Protein AF-A0A8S0VM59-F1 (afdb_monomer_lite)

pLDDT: mean 71.23, std 21.88, range [33.94, 97.56]

Foldseek 3Di:
DAEAEDEPQQDQADPPDDCCVVRVLVDDDPDYHYHYHCLHHPDPCCVPHDHPCVSVVSVVVVVVVNNVVNDDPDDDDDDPDDDDPPPPPPPPDDDDDDDDDDDDDDDDPPDDDPDDDDDDDDDDDDDDDDD

Structure (mmCIF, N/CA/C/O backbone):
data_AF-A0A8S0VM59-F1
#
_entry.id   AF-A0A8S0VM59-F1
#
loop_
_atom_site.group_PDB
_atom_site.id
_atom_site.type_symbol
_atom_site.label_atom_id
_atom_site.label_alt_id
_atom_site.label_comp_id
_atom_site.label_asym_id
_atom_site.label_entity_id
_atom_site.label_seq_id
_atom_site.pdbx_PDB_ins_code
_atom_site.Cartn_x
_atom_site.Cartn_y
_atom_site.Cartn_z
_atom_site.occupancy
_atom_site.B_iso_or_equiv
_atom_site.auth_seq_id
_atom_site.auth_comp_id
_atom_site.auth_asym_id
_atom_site.auth_atom_id
_atom_site.pdbx_PDB_model_num
ATOM 1 N N . ILE A 1 1 ? -4.347 -6.118 15.338 1.00 91.75 1 ILE A N 1
ATOM 2 C CA . ILE A 1 1 ? -3.220 -5.868 14.403 1.00 91.75 1 ILE A CA 1
ATOM 3 C C . ILE A 1 1 ? -3.733 -6.265 13.032 1.00 91.75 1 ILE A C 1
ATOM 5 O O . ILE A 1 1 ? -4.319 -7.334 12.951 1.00 91.75 1 ILE A O 1
ATOM 9 N N . CYS A 1 2 ? -3.549 -5.426 12.017 1.00 94.69 2 CYS A N 1
ATOM 10 C CA . CYS A 1 2 ? -3.899 -5.720 10.628 1.00 94.69 2 CYS A CA 1
ATOM 11 C C . CYS A 1 2 ? -2.602 -5.905 9.831 1.00 94.69 2 CYS A C 1
ATOM 13 O O . CYS A 1 2 ? -1.664 -5.116 9.982 1.00 94.69 2 CYS A O 1
ATOM 15 N N . ALA A 1 3 ? -2.517 -6.977 9.046 1.00 97.00 3 ALA A N 1
ATOM 16 C CA . ALA A 1 3 ? -1.354 -7.286 8.227 1.00 97.00 3 ALA A CA 1
ATOM 17 C C . ALA A 1 3 ? -1.802 -7.667 6.817 1.00 97.00 3 ALA A C 1
ATOM 19 O O . ALA A 1 3 ? -2.545 -8.633 6.646 1.00 97.00 3 ALA A O 1
ATOM 20 N N . SER A 1 4 ? -1.315 -6.930 5.822 1.00 96.06 4 SER A N 1
ATOM 21 C CA . SER A 1 4 ? -1.740 -7.073 4.430 1.00 96.06 4 SER A CA 1
ATOM 22 C C . SER A 1 4 ? -0.534 -7.070 3.498 1.00 96.06 4 SER A C 1
ATOM 24 O O . SER A 1 4 ? 0.477 -6.416 3.758 1.00 96.06 4 SER A O 1
ATOM 26 N N . THR A 1 5 ? -0.635 -7.800 2.390 1.00 97.56 5 THR A N 1
ATOM 27 C CA . THR A 1 5 ? 0.373 -7.796 1.325 1.00 97.56 5 THR A CA 1
ATOM 28 C C . THR A 1 5 ? -0.289 -7.613 -0.034 1.00 97.56 5 THR A C 1
ATOM 30 O O . THR A 1 5 ? -1.398 -8.108 -0.242 1.00 97.56 5 THR A O 1
ATOM 33 N N . TRP A 1 6 ? 0.366 -6.901 -0.953 1.00 97.12 6 TRP A N 1
ATOM 34 C CA . TRP A 1 6 ? -0.121 -6.725 -2.320 1.00 97.12 6 TRP A CA 1
ATOM 35 C C . TRP A 1 6 ? 1.028 -6.611 -3.329 1.00 97.12 6 TRP A C 1
ATOM 37 O O . TRP A 1 6 ? 1.883 -5.734 -3.231 1.00 97.12 6 TRP A O 1
ATOM 47 N N . ASN A 1 7 ? 1.029 -7.478 -4.343 1.00 96.06 7 ASN A N 1
ATOM 48 C CA . ASN A 1 7 ? 1.786 -7.249 -5.570 1.00 96.06 7 ASN A CA 1
ATOM 49 C C . ASN A 1 7 ? 1.064 -6.224 -6.460 1.00 96.06 7 ASN A C 1
ATOM 51 O O . ASN A 1 7 ? -0.001 -6.508 -7.011 1.00 96.06 7 ASN A O 1
ATOM 55 N N . VAL A 1 8 ? 1.656 -5.038 -6.603 1.00 95.06 8 VAL A N 1
ATOM 56 C CA . VAL A 1 8 ? 1.062 -3.917 -7.345 1.00 95.06 8 VAL A CA 1
ATOM 57 C C . VAL A 1 8 ? 1.476 -3.883 -8.821 1.00 95.06 8 VAL A C 1
ATOM 59 O O . VAL A 1 8 ? 1.018 -3.021 -9.572 1.00 95.06 8 VAL A O 1
ATOM 62 N N . GLY A 1 9 ? 2.323 -4.817 -9.264 1.00 92.88 9 GLY A N 1
ATOM 63 C CA . GLY A 1 9 ? 2.650 -5.050 -10.674 1.00 92.88 9 GLY A CA 1
ATOM 64 C C . GLY A 1 9 ? 3.246 -3.845 -11.405 1.00 92.88 9 GLY A C 1
ATOM 65 O O . GLY A 1 9 ? 2.915 -3.593 -12.563 1.00 92.88 9 GLY A O 1
ATOM 66 N N . GLY A 1 10 ? 4.060 -3.046 -10.723 1.00 90.62 10 GLY A N 1
ATOM 67 C CA . GLY A 1 10 ? 4.704 -1.835 -11.236 1.00 90.62 10 GLY A CA 1
ATOM 68 C C . GLY A 1 10 ? 3.767 -0.640 -11.382 1.00 90.62 10 GLY A C 1
ATOM 69 O O . GLY A 1 10 ? 4.164 0.391 -11.933 1.00 90.62 10 GLY A O 1
ATOM 70 N N . ARG A 1 11 ? 2.512 -0.763 -10.940 1.00 91.00 11 ARG A N 1
ATOM 71 C CA . ARG A 1 11 ? 1.484 0.251 -11.170 1.00 91.00 11 ARG A CA 1
ATOM 72 C C . ARG A 1 11 ? 1.555 1.342 -10.111 1.00 91.00 11 ARG A C 1
ATOM 74 O O . ARG A 1 11 ? 1.792 1.095 -8.930 1.00 91.00 11 ARG A O 1
ATOM 81 N N . VAL A 1 12 ? 1.317 2.570 -10.554 1.00 91.88 12 VAL A N 1
ATOM 82 C CA . VAL A 1 12 ? 1.016 3.700 -9.668 1.00 91.88 12 VAL A CA 1
ATOM 83 C C . VAL A 1 12 ? -0.442 3.540 -9.224 1.00 91.88 12 VAL A C 1
ATOM 85 O O . VAL A 1 12 ? -1.266 3.157 -10.060 1.00 91.88 12 VAL A O 1
ATOM 88 N N . PRO A 1 13 ? -0.786 3.780 -7.946 1.00 95.69 13 PRO A N 1
ATOM 89 C CA . PRO A 1 13 ? -2.166 3.638 -7.514 1.00 95.69 13 PRO A CA 1
ATOM 90 C C . PRO A 1 13 ? -3.023 4.700 -8.221 1.00 95.69 13 PRO A C 1
ATOM 92 O O . PRO A 1 13 ? -2.635 5.873 -8.216 1.00 95.69 13 PRO A O 1
ATOM 95 N N . PRO A 1 14 ? -4.172 4.323 -8.808 1.00 95.38 14 PRO A N 1
ATOM 96 C CA . PRO A 1 14 ? -5.134 5.276 -9.351 1.00 95.38 14 PRO A CA 1
ATOM 97 C C . PRO A 1 14 ? -5.588 6.318 -8.324 1.00 95.38 14 PRO A C 1
ATOM 99 O O . PRO A 1 14 ? -5.541 6.089 -7.107 1.00 95.38 14 PRO A O 1
ATOM 102 N N . ASP A 1 15 ? -6.062 7.466 -8.810 1.00 92.38 15 ASP A N 1
ATOM 103 C CA . ASP A 1 15 ? -6.511 8.550 -7.936 1.00 92.38 15 ASP A CA 1
ATOM 104 C C . ASP A 1 15 ? -7.762 8.195 -7.117 1.00 92.38 15 ASP A C 1
ATOM 106 O O . ASP A 1 15 ? -7.944 8.696 -6.003 1.00 92.38 15 ASP A O 1
ATOM 110 N N . ASP A 1 16 ? -8.563 7.273 -7.632 1.00 94.50 16 ASP A N 1
ATOM 111 C CA . ASP A 1 16 ? -9.800 6.738 -7.075 1.00 94.50 16 ASP A CA 1
ATOM 112 C C . ASP A 1 16 ? -9.624 5.365 -6.410 1.00 94.50 16 ASP A C 1
ATOM 114 O O . ASP A 1 16 ? -10.611 4.761 -5.999 1.00 94.50 16 ASP A O 1
ATOM 118 N N . LEU A 1 17 ? -8.384 4.875 -6.265 1.00 96.19 17 LEU A N 1
ATOM 119 C CA . LEU A 1 17 ? -8.134 3.600 -5.599 1.00 96.19 17 LEU A CA 1
ATOM 120 C C . LEU A 1 17 ? -8.659 3.638 -4.159 1.00 96.19 17 LEU A C 1
ATOM 122 O O . LEU A 1 17 ? -8.152 4.406 -3.329 1.00 96.19 17 LEU A O 1
ATOM 126 N N . ASP A 1 18 ? -9.635 2.776 -3.892 1.00 95.56 18 ASP A N 1
ATOM 127 C CA . ASP A 1 18 ? -10.197 2.539 -2.572 1.00 95.56 18 ASP A CA 1
ATOM 128 C C . ASP A 1 18 ? -9.471 1.381 -1.879 1.00 95.56 18 ASP A C 1
ATOM 130 O O . ASP A 1 18 ? -9.316 0.295 -2.440 1.00 95.56 18 ASP A O 1
ATOM 134 N N . LEU A 1 19 ? -8.994 1.640 -0.662 1.00 97.12 19 LEU A N 1
ATOM 135 C CA . LEU A 1 19 ? -8.285 0.670 0.171 1.00 97.12 19 LEU A CA 1
ATOM 136 C C . LEU A 1 19 ? -9.082 0.299 1.427 1.00 97.12 19 LEU A C 1
ATOM 138 O O . LEU A 1 19 ? -8.576 -0.481 2.230 1.00 97.12 19 LEU A O 1
ATOM 142 N N . ASP A 1 20 ? -10.293 0.834 1.605 1.00 95.44 20 ASP A N 1
ATOM 143 C CA . ASP A 1 20 ? -11.051 0.742 2.856 1.00 95.44 20 ASP A CA 1
ATOM 144 C C . ASP A 1 20 ? -11.303 -0.723 3.249 1.00 95.44 20 ASP A C 1
ATOM 146 O O . ASP A 1 20 ? -10.897 -1.156 4.328 1.00 95.44 20 ASP A O 1
ATOM 150 N N . GLY A 1 21 ? -11.846 -1.527 2.330 1.00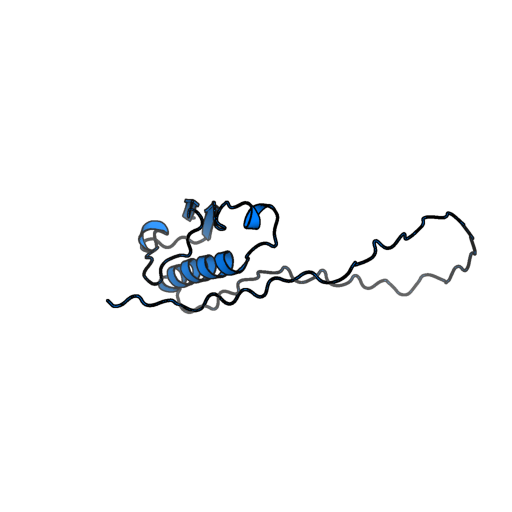 94.81 21 GLY A N 1
ATOM 151 C CA . GLY A 1 21 ? -12.086 -2.954 2.576 1.00 94.81 21 GLY A CA 1
ATOM 152 C C . GLY A 1 21 ? -10.815 -3.809 2.637 1.00 94.81 21 GLY A C 1
ATOM 153 O O . GLY A 1 21 ? -10.805 -4.852 3.281 1.00 94.81 21 GLY A O 1
ATOM 154 N N . TRP A 1 22 ? -9.723 -3.385 1.993 1.00 96.31 22 TRP A N 1
ATOM 155 C CA . TRP A 1 22 ? -8.452 -4.124 2.036 1.00 96.31 22 TRP A CA 1
ATOM 156 C C . TRP A 1 22 ? -7.676 -3.891 3.338 1.00 96.31 22 TRP A C 1
ATOM 158 O O . TRP A 1 22 ? -6.938 -4.768 3.791 1.00 96.31 22 TRP A O 1
ATOM 168 N N . LEU A 1 23 ? -7.832 -2.707 3.932 1.00 95.94 23 LEU A N 1
ATOM 169 C CA . LEU A 1 23 ? -7.228 -2.340 5.211 1.00 95.94 23 LEU A CA 1
ATOM 170 C C . LEU A 1 23 ? -8.155 -2.601 6.404 1.00 95.94 23 LEU A C 1
ATOM 172 O O . LEU A 1 23 ? -7.701 -2.427 7.529 1.00 95.94 23 LEU A O 1
ATOM 176 N N . ASP A 1 24 ? -9.392 -3.042 6.164 1.00 93.38 24 ASP A N 1
ATOM 177 C CA . ASP A 1 24 ? -10.411 -3.297 7.190 1.00 93.38 24 ASP A CA 1
ATOM 178 C C . ASP A 1 24 ? -10.645 -2.072 8.088 1.00 93.38 24 ASP A C 1
ATOM 180 O O . ASP A 1 24 ? -10.558 -2.114 9.313 1.00 93.38 24 ASP A O 1
ATOM 184 N N . VAL A 1 25 ? -10.870 -0.916 7.455 1.00 92.56 25 VAL A N 1
ATOM 185 C CA . VAL A 1 25 ? -11.012 0.362 8.176 1.00 92.56 25 VAL A CA 1
ATOM 186 C C . VAL A 1 25 ? -12.292 0.442 9.019 1.00 92.56 25 VAL A C 1
ATOM 188 O O . VAL A 1 25 ? -12.386 1.304 9.891 1.00 92.56 25 VAL A O 1
ATOM 191 N N . ASP A 1 26 ? -13.257 -0.448 8.784 1.00 91.81 26 ASP A N 1
ATOM 192 C CA . ASP A 1 26 ? -14.488 -0.546 9.573 1.00 91.81 26 ASP A CA 1
ATOM 193 C C . ASP A 1 26 ? -14.245 -1.163 10.967 1.00 91.81 26 ASP A C 1
ATOM 195 O O . ASP A 1 26 ? -14.980 -0.843 11.905 1.00 91.81 26 ASP A O 1
ATOM 199 N N . ASP A 1 27 ? -13.181 -1.962 11.139 1.00 92.94 27 ASP A N 1
ATOM 200 C CA . ASP A 1 27 ? -12.674 -2.443 12.436 1.00 92.94 27 ASP A CA 1
ATOM 201 C C . ASP A 1 27 ? -11.209 -1.995 12.660 1.00 92.94 27 ASP A C 1
ATOM 203 O O . ASP A 1 27 ? -10.258 -2.758 12.458 1.00 92.94 27 ASP A O 1
ATOM 207 N N . PRO A 1 28 ? -10.981 -0.727 13.070 1.00 92.94 28 PRO A N 1
ATOM 208 C CA . PRO A 1 28 ? -9.647 -0.145 13.152 1.00 92.94 28 PRO A CA 1
ATOM 209 C C . PRO A 1 28 ? -8.651 -0.940 14.010 1.00 92.94 28 PRO A C 1
ATOM 211 O O . PRO A 1 28 ? -8.763 -1.036 15.234 1.00 92.94 28 PRO A O 1
ATOM 214 N N . ALA A 1 29 ? -7.563 -1.399 13.392 1.00 91.75 29 ALA A N 1
ATOM 215 C CA . ALA A 1 29 ? -6.449 -1.996 14.115 1.00 91.75 29 ALA A CA 1
ATOM 216 C C . ALA A 1 29 ? -5.559 -0.948 14.811 1.00 91.75 29 ALA A C 1
ATOM 218 O O . ALA A 1 29 ? -5.309 0.143 14.308 1.00 91.75 29 ALA A O 1
ATOM 219 N N . HIS A 1 30 ? -4.961 -1.334 15.942 1.00 90.50 30 HIS A N 1
ATOM 220 C CA . HIS A 1 30 ? -3.944 -0.523 16.630 1.00 90.50 30 HIS A CA 1
ATOM 221 C C . HIS A 1 30 ? -2.629 -0.376 15.842 1.00 90.50 30 HIS A C 1
ATOM 223 O O . HIS A 1 30 ? -1.912 0.606 16.006 1.00 90.50 30 HIS A O 1
ATOM 229 N N . VAL A 1 31 ? -2.282 -1.380 15.031 1.00 91.81 31 VAL A N 1
ATOM 230 C CA . VAL A 1 31 ? -1.045 -1.440 14.239 1.00 91.81 31 VAL A CA 1
ATOM 231 C C . VAL A 1 31 ? -1.375 -2.057 12.888 1.00 91.81 31 VAL A C 1
ATOM 233 O O . VAL A 1 31 ? -2.027 -3.107 12.846 1.00 91.81 31 VAL A O 1
ATOM 236 N N . TYR A 1 32 ? -0.885 -1.418 11.826 1.00 94.88 32 TYR A N 1
ATOM 237 C CA . TYR A 1 32 ? -0.979 -1.869 10.441 1.00 94.88 32 TYR A CA 1
ATOM 238 C C . TYR A 1 32 ? 0.412 -2.226 9.923 1.00 94.88 32 TYR A C 1
ATOM 240 O O . TYR A 1 32 ? 1.340 -1.424 10.032 1.00 94.88 32 TYR A O 1
ATOM 248 N N . VAL A 1 33 ? 0.552 -3.418 9.351 1.00 96.19 33 VAL A N 1
ATOM 249 C CA . VAL A 1 33 ? 1.773 -3.889 8.689 1.00 96.19 33 VAL A CA 1
ATOM 250 C C . VAL A 1 33 ? 1.438 -4.147 7.227 1.00 96.19 33 VAL A C 1
ATOM 252 O O . VAL A 1 33 ? 0.596 -4.987 6.926 1.00 96.19 33 VAL A O 1
ATOM 255 N N . ILE A 1 34 ? 2.068 -3.413 6.312 1.00 97.06 34 ILE A N 1
ATOM 256 C CA . ILE A 1 34 ? 1.725 -3.460 4.887 1.00 97.06 34 ILE A CA 1
ATOM 257 C C . ILE A 1 34 ? 2.971 -3.802 4.078 1.00 97.06 34 ILE A C 1
ATOM 259 O O . ILE A 1 34 ? 3.958 -3.070 4.108 1.00 97.06 34 ILE A O 1
ATOM 263 N N . GLY A 1 35 ? 2.912 -4.911 3.346 1.00 96.88 35 GLY A N 1
ATOM 264 C CA . GLY A 1 35 ? 3.917 -5.297 2.362 1.00 96.88 35 GLY A CA 1
ATOM 265 C C . GLY A 1 35 ? 3.449 -4.980 0.944 1.00 96.88 35 GLY A C 1
ATOM 266 O O . GLY A 1 35 ? 2.338 -5.342 0.569 1.00 96.88 35 GLY A O 1
ATOM 267 N N . LEU A 1 36 ? 4.296 -4.342 0.136 1.00 95.81 36 LEU A N 1
ATOM 268 C CA . LEU A 1 36 ? 4.048 -4.151 -1.295 1.00 95.81 36 LEU A CA 1
ATOM 269 C C . LEU A 1 36 ? 5.154 -4.826 -2.112 1.00 95.81 36 LEU A C 1
ATOM 271 O O . LEU A 1 36 ? 6.331 -4.702 -1.779 1.00 95.81 36 LEU A O 1
ATOM 275 N N . GLN A 1 37 ? 4.775 -5.529 -3.180 1.00 93.75 37 GLN A N 1
ATOM 276 C CA . GLN A 1 37 ? 5.695 -6.168 -4.131 1.00 93.75 37 GLN A CA 1
ATOM 277 C C . GLN A 1 37 ? 5.566 -5.534 -5.513 1.00 93.75 37 GLN A C 1
ATOM 279 O O . GLN A 1 37 ? 4.512 -4.996 -5.852 1.00 93.75 37 GLN A O 1
ATOM 284 N N . ASP A 1 38 ? 6.638 -5.609 -6.301 1.00 91.62 38 ASP A N 1
ATOM 285 C CA . ASP A 1 38 ? 6.732 -5.025 -7.641 1.00 91.62 38 ASP A CA 1
ATOM 286 C C . ASP A 1 38 ? 6.307 -3.549 -7.669 1.00 91.62 38 ASP A C 1
ATOM 288 O O . ASP A 1 38 ? 5.644 -3.099 -8.591 1.00 91.62 38 ASP A O 1
ATOM 292 N N . ILE A 1 39 ? 6.656 -2.755 -6.652 1.00 90.44 39 ILE A N 1
ATOM 293 C CA . ILE A 1 39 ? 6.283 -1.327 -6.609 1.00 90.44 39 ILE A CA 1
ATOM 294 C C . ILE A 1 39 ? 6.932 -0.506 -7.734 1.00 90.44 39 ILE A C 1
ATOM 296 O O . ILE A 1 39 ? 6.422 0.541 -8.141 1.00 90.44 39 ILE A O 1
ATOM 300 N N . ILE A 1 40 ? 8.041 -1.013 -8.265 1.00 85.75 40 ILE A N 1
ATOM 301 C CA . ILE A 1 40 ? 8.726 -0.516 -9.450 1.00 85.75 40 ILE A CA 1
ATOM 302 C C . ILE A 1 40 ? 8.514 -1.549 -10.573 1.00 85.75 40 ILE A C 1
ATOM 304 O O . ILE A 1 40 ? 8.689 -2.742 -10.324 1.00 85.75 40 ILE A O 1
ATOM 308 N N . PRO A 1 41 ? 8.149 -1.134 -11.804 1.00 83.25 41 PRO A N 1
ATOM 309 C CA . PRO A 1 41 ? 8.018 -2.049 -12.933 1.00 83.25 41 PRO A CA 1
ATOM 310 C C . PRO A 1 41 ? 9.317 -2.811 -13.178 1.00 83.25 41 PRO A C 1
ATOM 312 O O . PRO A 1 41 ? 10.389 -2.210 -13.233 1.00 83.25 41 PRO A O 1
ATOM 315 N N . LEU A 1 42 ? 9.224 -4.113 -13.407 1.00 76.19 42 LEU A N 1
ATOM 316 C CA . LEU A 1 42 ? 10.385 -4.936 -13.721 1.00 76.19 42 LEU A CA 1
ATOM 317 C C . LEU A 1 42 ? 10.768 -4.745 -15.194 1.00 76.19 42 LEU A C 1
ATOM 319 O O . LEU A 1 42 ? 10.301 -5.457 -16.079 1.00 76.19 42 LEU A O 1
ATOM 323 N N . ASN A 1 43 ? 11.596 -3.737 -15.464 1.00 75.38 43 ASN A N 1
ATOM 324 C CA . ASN A 1 43 ? 12.246 -3.531 -16.755 1.00 75.38 43 ASN A CA 1
ATOM 325 C C . ASN A 1 43 ? 13.761 -3.381 -16.555 1.00 75.38 43 ASN A C 1
ATOM 327 O O . ASN A 1 43 ? 14.213 -3.036 -15.464 1.00 75.38 43 ASN A O 1
ATOM 331 N N . ALA A 1 44 ? 14.547 -3.642 -17.604 1.00 71.38 44 ALA A N 1
ATOM 332 C CA . ALA A 1 44 ? 16.009 -3.610 -17.518 1.00 71.38 44 ALA A CA 1
ATOM 333 C C . ALA A 1 44 ? 16.543 -2.258 -17.000 1.00 71.38 44 ALA A C 1
ATOM 335 O O . ALA A 1 44 ? 17.495 -2.229 -16.229 1.00 71.38 44 ALA A O 1
ATOM 336 N N . GLY A 1 45 ? 15.884 -1.146 -17.339 1.00 70.81 45 GLY A N 1
ATOM 337 C CA . GLY A 1 45 ? 16.255 0.185 -16.849 1.00 70.81 45 GLY A CA 1
ATOM 338 C C . GLY A 1 45 ? 16.039 0.383 -15.345 1.00 70.81 45 GLY A C 1
ATOM 339 O O . GLY A 1 45 ? 16.806 1.100 -14.722 1.00 70.81 45 GLY A O 1
ATOM 340 N N . ASN A 1 46 ? 15.053 -0.278 -14.742 1.00 68.50 46 ASN A N 1
ATOM 341 C CA . ASN A 1 46 ? 14.795 -0.212 -13.301 1.00 68.50 46 ASN A CA 1
ATOM 342 C C . ASN A 1 46 ? 15.632 -1.216 -12.496 1.00 68.50 46 ASN A C 1
ATOM 344 O O . ASN A 1 46 ? 15.829 -1.017 -11.304 1.00 68.50 46 ASN A O 1
ATOM 348 N N . ILE A 1 47 ? 16.096 -2.297 -13.131 1.00 68.62 47 ILE A N 1
ATOM 349 C CA . ILE A 1 47 ? 16.966 -3.302 -12.497 1.00 68.62 47 ILE A CA 1
ATOM 350 C C . ILE A 1 47 ? 18.418 -2.806 -12.453 1.00 68.62 47 ILE A C 1
ATOM 352 O O . ILE A 1 47 ? 19.117 -3.044 -11.474 1.00 68.62 47 ILE A O 1
ATOM 356 N N . PHE A 1 48 ? 18.866 -2.114 -13.507 1.00 66.31 48 PHE A N 1
ATOM 357 C CA . PHE A 1 48 ? 20.252 -1.658 -13.659 1.00 66.31 48 PHE A CA 1
ATOM 358 C C . PHE A 1 48 ? 20.432 -0.131 -13.532 1.00 66.31 48 PHE A C 1
ATOM 360 O O . PHE A 1 48 ? 21.561 0.349 -13.599 1.00 66.31 48 PHE A O 1
ATOM 367 N N . GLY A 1 49 ? 19.350 0.640 -13.374 1.00 67.75 49 GLY A N 1
ATOM 368 C CA . GLY A 1 49 ? 19.363 2.105 -13.245 1.00 67.75 49 GLY A CA 1
ATOM 369 C C . GLY A 1 49 ? 18.967 2.611 -11.852 1.00 67.75 49 GLY A C 1
ATOM 370 O O . GLY A 1 49 ? 18.699 1.833 -10.941 1.00 67.75 49 GLY A O 1
ATOM 371 N N . ALA A 1 50 ? 18.943 3.937 -11.673 1.00 62.66 50 ALA A N 1
ATOM 372 C CA . ALA A 1 50 ? 18.632 4.568 -10.387 1.00 62.66 50 ALA A CA 1
ATOM 373 C C . ALA A 1 50 ? 17.186 4.282 -9.932 1.00 62.66 50 ALA A C 1
ATOM 375 O O . ALA A 1 50 ? 16.238 4.461 -10.698 1.00 62.66 50 ALA A O 1
ATOM 376 N N . GLU A 1 51 ? 17.017 3.883 -8.668 1.00 66.25 51 GLU A N 1
ATOM 377 C CA . GLU A 1 51 ? 15.708 3.566 -8.085 1.00 66.25 51 GLU A CA 1
ATOM 378 C C . GLU A 1 51 ? 14.731 4.757 -8.157 1.00 66.25 51 GLU A C 1
ATOM 380 O O . GLU A 1 51 ? 14.964 5.825 -7.581 1.00 66.25 51 GLU A O 1
ATOM 385 N N . ASP A 1 52 ? 13.572 4.560 -8.795 1.00 72.44 52 ASP A N 1
ATOM 386 C CA . ASP A 1 52 ? 12.480 5.537 -8.777 1.00 72.44 52 ASP A CA 1
ATOM 387 C C . ASP A 1 52 ? 11.694 5.469 -7.456 1.00 72.44 52 ASP A C 1
ATOM 389 O O . ASP A 1 52 ? 10.656 4.808 -7.333 1.00 72.44 52 ASP A O 1
ATOM 393 N N . ARG A 1 53 ? 12.179 6.212 -6.456 1.00 81.56 53 ARG A N 1
ATOM 394 C CA . ARG A 1 53 ? 11.537 6.341 -5.136 1.00 81.56 53 ARG A CA 1
ATOM 395 C C . ARG A 1 53 ? 10.181 7.056 -5.177 1.00 81.56 53 ARG A C 1
ATOM 397 O O . ARG A 1 53 ? 9.434 6.980 -4.202 1.00 81.56 53 ARG A O 1
ATOM 404 N N . ARG A 1 54 ? 9.816 7.737 -6.275 1.00 88.31 54 ARG A N 1
ATOM 405 C CA . ARG A 1 54 ? 8.562 8.512 -6.348 1.00 88.31 54 ARG A CA 1
ATOM 406 C C . ARG A 1 54 ? 7.342 7.606 -6.226 1.00 88.31 54 ARG A C 1
ATOM 408 O O . ARG A 1 54 ? 6.381 7.974 -5.554 1.00 88.31 54 ARG A O 1
ATOM 415 N N . ARG A 1 55 ? 7.389 6.406 -6.818 1.00 88.56 55 ARG A N 1
ATOM 416 C CA . ARG A 1 55 ? 6.287 5.428 -6.740 1.00 88.56 55 ARG A CA 1
ATOM 417 C C . ARG A 1 55 ? 5.990 5.011 -5.304 1.00 88.56 55 ARG A C 1
ATOM 419 O O . ARG A 1 55 ? 4.821 4.940 -4.929 1.00 88.56 55 ARG A O 1
ATOM 426 N N . VAL A 1 56 ? 7.035 4.818 -4.497 1.00 90.44 56 VAL A N 1
ATOM 427 C CA . VAL A 1 56 ? 6.911 4.482 -3.072 1.00 90.44 56 VAL A CA 1
ATOM 428 C C . VAL A 1 56 ? 6.125 5.565 -2.338 1.00 90.44 56 VAL A C 1
ATOM 430 O O . VAL A 1 56 ? 5.127 5.262 -1.690 1.00 90.44 56 VAL A O 1
ATOM 433 N N . SER A 1 57 ? 6.494 6.835 -2.519 1.00 92.56 57 SER A N 1
ATOM 434 C CA . SER A 1 57 ? 5.802 7.954 -1.872 1.00 92.56 57 SER A CA 1
ATOM 435 C C . SER A 1 57 ? 4.342 8.098 -2.311 1.00 92.56 57 SER A C 1
ATOM 437 O O . SER A 1 57 ? 3.502 8.528 -1.521 1.00 92.56 57 SER A O 1
ATOM 439 N N . ILE A 1 58 ? 3.998 7.757 -3.557 1.00 94.25 58 ILE A N 1
ATOM 440 C CA . ILE A 1 58 ? 2.602 7.815 -4.018 1.00 94.25 58 ILE A CA 1
ATOM 441 C C . ILE A 1 58 ? 1.764 6.732 -3.317 1.00 94.25 58 ILE A C 1
ATOM 443 O O . ILE A 1 58 ? 0.682 7.036 -2.806 1.00 94.25 58 ILE A O 1
ATOM 447 N N . TRP A 1 59 ? 2.278 5.502 -3.236 1.00 95.69 59 TRP A N 1
ATOM 448 C CA . TRP A 1 59 ? 1.639 4.403 -2.503 1.00 95.69 59 TRP A CA 1
ATOM 449 C C . TRP A 1 59 ? 1.506 4.701 -1.008 1.00 95.69 59 TRP A C 1
ATOM 451 O O . TRP A 1 59 ? 0.417 4.560 -0.452 1.00 95.69 59 TRP A O 1
ATOM 461 N N . GLU A 1 60 ? 2.569 5.193 -0.375 1.00 94.88 60 GLU A N 1
ATOM 462 C CA . GLU A 1 60 ? 2.560 5.593 1.034 1.00 94.88 60 GLU A CA 1
ATOM 463 C C . GLU A 1 60 ? 1.478 6.647 1.298 1.00 94.88 60 GLU A C 1
ATOM 465 O O . GLU A 1 60 ? 0.629 6.474 2.171 1.00 94.88 60 GLU A O 1
ATOM 470 N N . ASN A 1 61 ? 1.427 7.710 0.490 1.00 94.50 61 ASN A N 1
ATOM 471 C CA . ASN A 1 61 ? 0.410 8.748 0.635 1.00 94.50 61 ASN A CA 1
ATOM 472 C C . ASN A 1 61 ? -1.016 8.211 0.439 1.00 94.50 61 ASN A C 1
ATOM 474 O O . ASN A 1 61 ? -1.940 8.673 1.109 1.00 94.50 61 ASN A O 1
ATOM 478 N N . ARG A 1 62 ? -1.228 7.255 -0.474 1.00 96.00 62 ARG A N 1
ATOM 479 C CA . ARG A 1 62 ? -2.536 6.612 -0.688 1.00 96.00 62 ARG A CA 1
ATOM 480 C C . ARG A 1 62 ? -2.977 5.814 0.544 1.00 96.00 62 ARG A C 1
ATOM 482 O O . ARG A 1 62 ? -4.098 6.004 1.019 1.00 96.00 62 ARG A O 1
ATOM 489 N N . ILE A 1 63 ? -2.085 4.992 1.091 1.00 95.94 63 ILE A N 1
ATOM 490 C CA . ILE A 1 63 ? -2.321 4.207 2.309 1.00 95.94 63 ILE A CA 1
ATOM 491 C C . ILE A 1 63 ? -2.584 5.137 3.498 1.00 95.94 63 ILE A C 1
ATOM 493 O O . ILE A 1 63 ? -3.599 5.006 4.179 1.00 95.94 63 ILE A O 1
ATOM 497 N N . LEU A 1 64 ? -1.726 6.139 3.709 1.00 94.25 64 LEU A N 1
ATOM 498 C CA . LEU A 1 64 ? -1.860 7.089 4.813 1.00 94.25 64 LEU A CA 1
ATOM 499 C C . LEU A 1 64 ? -3.151 7.906 4.731 1.00 94.25 64 LEU A C 1
ATOM 501 O O . LEU A 1 64 ? -3.760 8.172 5.762 1.00 94.25 64 LEU A O 1
ATOM 505 N N . ARG A 1 65 ? -3.588 8.324 3.535 1.00 93.44 65 ARG A N 1
ATOM 506 C CA .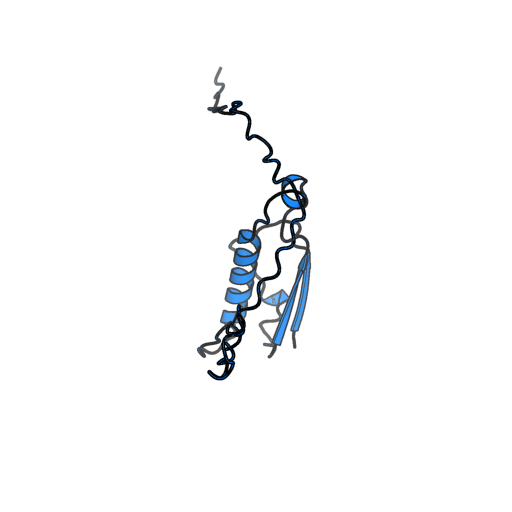 ARG A 1 65 ? -4.884 9.008 3.378 1.00 93.44 65 ARG A CA 1
ATOM 507 C C . ARG A 1 65 ? -6.044 8.117 3.801 1.00 93.44 65 ARG A C 1
ATOM 509 O O . ARG A 1 65 ? -6.951 8.614 4.457 1.00 93.44 65 ARG A O 1
ATOM 516 N N . THR A 1 66 ? -5.991 6.832 3.462 1.00 95.06 66 THR A N 1
ATOM 517 C CA . THR A 1 66 ? -7.017 5.863 3.859 1.00 95.06 66 THR A CA 1
ATOM 518 C C . THR A 1 66 ? -7.044 5.689 5.376 1.00 95.06 66 THR A C 1
ATOM 520 O O . THR A 1 66 ? -8.073 5.916 6.004 1.00 95.06 66 THR A O 1
ATOM 523 N N . LEU A 1 67 ? -5.888 5.436 5.996 1.00 93.62 67 LEU A N 1
ATOM 524 C CA . LEU A 1 67 ? -5.779 5.276 7.452 1.00 93.62 67 LEU A CA 1
ATOM 525 C C . LEU A 1 67 ? -6.100 6.559 8.238 1.00 93.62 67 LEU A C 1
ATOM 527 O O . LEU A 1 67 ? -6.478 6.501 9.403 1.00 93.62 67 LEU A O 1
ATOM 531 N N . LYS A 1 68 ? -5.985 7.743 7.629 1.00 91.00 68 LYS A N 1
ATOM 532 C CA . LYS A 1 68 ? -6.403 9.002 8.267 1.00 91.00 68 LYS A CA 1
ATOM 533 C C . LYS A 1 68 ? -7.922 9.139 8.401 1.00 91.00 68 LYS A C 1
ATOM 535 O O . LYS A 1 68 ? -8.348 9.925 9.239 1.00 91.00 68 LYS A O 1
ATOM 540 N N . LYS A 1 69 ? -8.728 8.397 7.629 1.00 90.06 69 LYS A N 1
ATOM 541 C CA . LYS A 1 69 ? -10.201 8.421 7.731 1.00 90.06 69 LYS A CA 1
ATOM 542 C C . LYS A 1 69 ? -10.698 7.922 9.096 1.00 90.06 69 LYS A C 1
ATOM 544 O O . LYS A 1 69 ? -11.692 8.427 9.600 1.00 90.06 69 LYS A O 1
ATOM 549 N N . ILE A 1 70 ? -9.983 6.966 9.691 1.00 86.00 70 ILE A N 1
ATOM 550 C CA . ILE A 1 70 ? -10.341 6.302 10.960 1.00 86.00 70 ILE A CA 1
ATOM 551 C C . ILE A 1 70 ? -9.709 6.949 12.194 1.00 86.00 70 ILE A C 1
ATOM 553 O O . ILE A 1 70 ? -10.005 6.576 13.328 1.00 86.00 70 ILE A O 1
ATOM 557 N N . LEU A 1 71 ? -8.805 7.903 11.992 1.00 73.44 71 LEU A N 1
ATOM 558 C CA . LEU A 1 71 ? -8.030 8.482 13.073 1.00 73.44 71 LEU A CA 1
ATOM 559 C C . LEU A 1 71 ? -8.820 9.619 13.738 1.00 73.44 71 LEU A C 1
ATOM 561 O O . LEU A 1 71 ? -9.157 10.593 13.057 1.00 73.44 71 LEU A O 1
ATOM 565 N N . PRO A 1 72 ? -9.066 9.589 15.063 1.00 63.66 72 PRO A N 1
ATOM 566 C CA . PRO A 1 72 ? -9.432 10.813 15.768 1.00 63.66 72 PRO A CA 1
ATOM 567 C C . PRO A 1 72 ? -8.296 11.831 15.577 1.00 63.66 72 PRO A C 1
ATOM 569 O O . PRO A 1 72 ? -7.152 11.429 15.391 1.00 63.66 72 PRO A O 1
ATOM 572 N N . ALA A 1 73 ? -8.589 13.136 15.593 1.00 59.75 73 ALA A N 1
ATOM 573 C CA . ALA A 1 73 ? -7.658 14.227 15.255 1.00 59.75 73 ALA A CA 1
ATOM 574 C C . ALA A 1 73 ? -6.466 14.402 16.233 1.00 59.75 73 ALA A C 1
ATOM 576 O O . ALA A 1 73 ? -6.184 15.498 16.720 1.00 59.75 73 ALA A O 1
ATOM 577 N N . THR A 1 74 ? -5.743 13.334 16.546 1.00 57.47 74 THR A N 1
ATOM 578 C CA . THR A 1 74 ? -4.509 13.327 17.313 1.00 57.47 74 THR A CA 1
ATOM 579 C C . THR A 1 74 ? -3.333 13.302 16.339 1.00 57.47 74 THR A C 1
ATOM 581 O O . THR A 1 74 ? -3.346 12.662 15.289 1.00 57.47 74 THR A O 1
ATOM 584 N N . LYS A 1 75 ? -2.308 14.103 16.636 1.00 58.59 75 LYS A N 1
ATOM 585 C CA . LYS A 1 75 ? -1.135 14.268 15.773 1.00 58.59 75 LYS A CA 1
ATOM 586 C C . LYS A 1 75 ? -0.246 13.025 15.876 1.00 58.59 75 LYS A C 1
ATOM 588 O O . LYS A 1 75 ? 0.595 12.958 16.766 1.00 58.59 75 LYS A O 1
ATOM 593 N N . PHE A 1 76 ? -0.390 12.067 14.966 1.00 58.19 76 PHE A N 1
ATOM 594 C CA . PHE A 1 76 ? 0.599 10.998 14.813 1.00 58.19 76 PHE A CA 1
ATOM 595 C C . PHE A 1 76 ? 1.856 11.582 14.159 1.00 58.19 76 PHE A C 1
ATOM 597 O O . PHE A 1 76 ? 1.785 12.180 13.084 1.00 58.19 76 PHE A O 1
ATOM 604 N N . ARG A 1 77 ? 3.012 11.456 14.824 1.00 57.19 77 ARG A N 1
ATOM 605 C CA . ARG A 1 77 ? 4.316 11.741 14.213 1.00 57.19 77 ARG A CA 1
ATOM 606 C C . ARG A 1 77 ? 4.858 10.449 13.606 1.00 57.19 77 ARG A C 1
ATOM 608 O O . ARG A 1 77 ? 5.210 9.535 14.341 1.00 57.19 77 ARG A O 1
ATOM 615 N N . CYS A 1 78 ? 4.934 10.387 12.281 1.00 54.66 78 CYS A N 1
ATOM 616 C CA . CYS A 1 78 ? 5.722 9.377 11.579 1.00 54.66 78 CYS A CA 1
ATOM 617 C C . CYS A 1 78 ? 7.197 9.792 11.669 1.00 54.66 78 CYS A C 1
ATOM 619 O O . CYS A 1 78 ? 7.562 10.861 11.180 1.00 54.66 78 CYS A O 1
ATOM 621 N N . TYR A 1 79 ? 8.025 8.989 12.336 1.00 61.56 79 TYR A N 1
ATOM 622 C CA . TYR A 1 79 ? 9.479 9.150 12.328 1.00 61.56 79 TYR A CA 1
ATOM 623 C C . TYR A 1 79 ? 10.038 8.219 11.257 1.00 61.56 79 TYR A C 1
ATOM 625 O O . TYR A 1 79 ? 10.170 7.023 11.491 1.00 61.56 79 TYR A O 1
ATOM 633 N N . ASN A 1 80 ? 10.311 8.771 10.074 1.00 60.53 80 ASN A N 1
ATOM 634 C CA . ASN A 1 80 ? 10.956 8.022 8.993 1.00 60.53 80 ASN A CA 1
ATOM 635 C C . ASN A 1 80 ? 12.476 7.912 9.191 1.00 60.53 80 ASN A C 1
ATOM 637 O O . ASN A 1 80 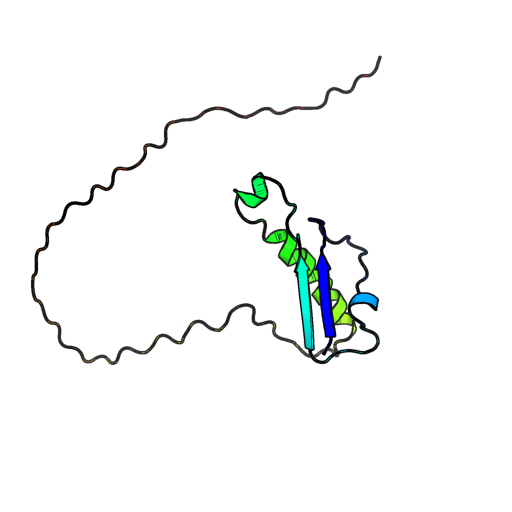? 13.087 7.022 8.613 1.00 60.53 80 ASN A O 1
ATOM 641 N N . ASP A 1 81 ? 13.055 8.735 10.072 1.00 71.44 81 ASP A N 1
ATOM 642 C CA . ASP A 1 81 ? 14.458 8.659 10.465 1.00 71.44 81 ASP A CA 1
ATOM 643 C C . ASP A 1 81 ? 14.561 8.520 11.993 1.00 71.44 81 ASP A C 1
ATOM 645 O O . ASP A 1 81 ? 13.944 9.311 12.723 1.00 71.44 81 ASP A O 1
ATOM 649 N N . PRO A 1 82 ? 15.334 7.551 12.521 1.00 69.94 82 PRO A N 1
ATOM 650 C CA . PRO A 1 82 ? 15.751 7.619 13.911 1.00 69.94 82 PRO A CA 1
ATOM 651 C C . PRO A 1 82 ? 16.574 8.903 14.105 1.00 69.94 82 PRO A C 1
ATOM 653 O O . PRO A 1 82 ? 17.326 9.290 13.205 1.00 69.94 82 PRO A O 1
ATOM 656 N N . PRO A 1 83 ? 16.456 9.594 15.254 1.00 65.94 83 PRO A N 1
ATOM 657 C CA . PRO A 1 83 ? 17.327 10.726 15.530 1.00 65.94 83 PRO A CA 1
ATOM 658 C C . PRO A 1 83 ? 18.787 10.272 15.371 1.00 65.94 83 PRO A C 1
ATOM 660 O O . PRO A 1 83 ? 19.132 9.189 15.858 1.00 65.94 83 PRO A O 1
ATOM 663 N N . PRO A 1 84 ? 19.642 11.055 14.684 1.00 65.25 84 PRO A N 1
ATOM 664 C CA . PRO A 1 84 ? 21.039 10.687 14.508 1.00 65.25 84 PRO A CA 1
ATOM 665 C C . PRO A 1 84 ? 21.660 10.433 15.885 1.00 65.25 84 PRO A C 1
ATOM 667 O O . PRO A 1 84 ? 21.330 11.168 16.826 1.00 65.25 84 PRO A O 1
ATOM 670 N N . PRO A 1 85 ? 22.523 9.408 16.035 1.00 68.19 85 PRO A N 1
ATOM 671 C CA . PRO A 1 85 ? 23.118 9.094 17.321 1.00 68.19 85 PRO A CA 1
ATOM 672 C C . PRO A 1 85 ? 23.763 10.362 17.869 1.00 68.19 85 PRO A C 1
ATOM 674 O O . PRO A 1 85 ? 24.616 10.975 17.221 1.00 68.19 85 PRO A O 1
ATOM 677 N N . SER A 1 86 ? 23.273 10.793 19.035 1.00 66.81 86 SER A N 1
ATOM 678 C CA . SER A 1 86 ? 23.828 11.909 19.790 1.00 66.81 86 SER A CA 1
ATOM 679 C C . SER A 1 86 ? 25.331 11.698 19.857 1.00 66.81 86 SER A C 1
ATOM 681 O O . SER A 1 86 ? 25.789 10.738 20.472 1.00 66.81 86 SER A O 1
ATOM 683 N N . ARG A 1 87 ? 26.071 12.564 19.166 1.00 58.22 87 ARG A N 1
ATOM 684 C CA . ARG A 1 87 ? 27.525 12.510 19.027 1.00 58.22 87 ARG A CA 1
ATOM 685 C C . ARG A 1 87 ? 28.096 12.316 20.425 1.00 58.22 87 ARG A C 1
ATOM 687 O O . ARG A 1 87 ? 27.896 13.182 21.280 1.00 58.22 87 ARG A O 1
ATOM 694 N N . PHE A 1 88 ? 28.712 11.163 20.672 1.00 53.78 88 PHE A N 1
ATOM 695 C CA . PHE A 1 88 ? 29.429 10.916 21.912 1.00 53.78 88 PHE A CA 1
ATOM 696 C C . PHE A 1 88 ? 30.363 12.107 22.120 1.00 53.78 88 PHE A C 1
ATOM 698 O O . PHE A 1 88 ? 31.176 12.419 21.252 1.00 53.78 88 PHE A O 1
ATOM 705 N N . LYS A 1 89 ? 30.175 12.837 23.221 1.00 59.69 89 LYS A N 1
ATOM 706 C CA . LYS A 1 89 ? 31.124 13.857 23.653 1.00 59.69 89 LYS A CA 1
ATOM 707 C C . LYS A 1 89 ? 32.413 13.100 23.943 1.00 59.69 89 LYS A C 1
ATOM 709 O O . LYS A 1 89 ? 32.496 12.414 24.958 1.00 59.69 89 LYS A O 1
ATOM 714 N N . THR A 1 90 ? 33.368 13.153 23.024 1.00 49.19 90 THR A N 1
ATOM 715 C CA . THR A 1 90 ? 34.738 12.744 23.302 1.00 49.19 90 THR A CA 1
ATOM 716 C C . THR A 1 90 ? 35.183 13.591 24.486 1.00 49.19 90 THR A C 1
ATOM 718 O O . THR A 1 90 ? 35.205 14.816 24.392 1.00 49.19 90 THR A O 1
ATOM 721 N N . SER A 1 91 ? 35.406 12.944 25.628 1.00 53.94 91 SER A N 1
ATOM 722 C CA . SER A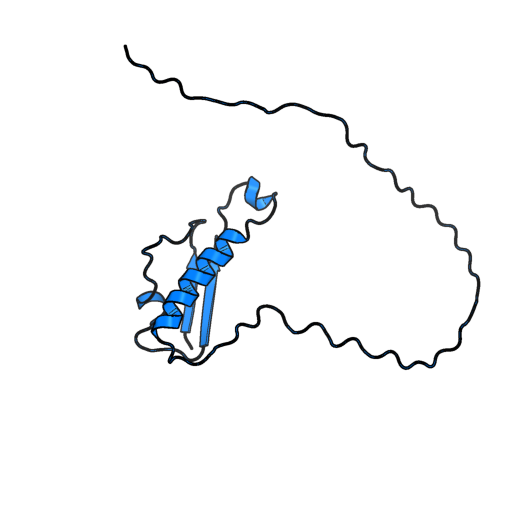 1 91 ? 36.041 13.567 26.783 1.00 53.94 91 SER A CA 1
ATOM 723 C C . SER A 1 91 ? 37.346 14.194 26.300 1.00 53.94 91 SER A C 1
ATOM 725 O O . SER A 1 91 ? 38.184 13.493 25.733 1.00 53.94 91 SER A O 1
ATOM 727 N N . GLU A 1 92 ? 37.477 15.508 26.463 1.00 55.94 92 GLU A N 1
ATOM 728 C CA . GLU A 1 92 ? 38.704 16.271 26.241 1.00 55.94 92 GLU A CA 1
ATOM 729 C C . GLU A 1 92 ? 39.744 15.825 27.273 1.00 55.94 92 GLU A C 1
ATOM 731 O O . GLU A 1 92 ? 39.869 16.455 28.307 1.00 55.94 92 GLU A O 1
ATOM 736 N N . ASP A 1 93 ? 40.415 14.696 27.044 1.00 58.19 93 ASP A N 1
ATOM 737 C CA . ASP A 1 93 ? 41.636 14.305 27.760 1.00 58.19 93 ASP A CA 1
ATOM 738 C C . ASP A 1 93 ? 42.322 13.147 27.017 1.00 58.19 93 ASP A C 1
ATOM 740 O O . ASP A 1 93 ? 42.218 11.975 27.379 1.00 58.19 93 ASP A O 1
ATOM 744 N N . ALA A 1 94 ? 43.031 13.470 25.937 1.00 52.09 94 ALA A N 1
ATOM 745 C CA . ALA A 1 94 ? 44.078 12.602 25.409 1.00 52.09 94 ALA A CA 1
ATOM 746 C C . ALA A 1 94 ? 45.236 13.482 24.915 1.00 52.09 94 ALA A C 1
ATOM 748 O O . ALA A 1 94 ? 45.014 14.344 24.060 1.00 52.09 94 ALA A O 1
ATOM 749 N N . PRO A 1 95 ? 46.452 13.330 25.470 1.00 48.41 95 PRO A N 1
ATOM 750 C CA . PRO A 1 95 ? 47.594 14.127 25.058 1.00 48.41 95 PRO A CA 1
ATOM 751 C C . PRO A 1 95 ? 48.015 13.756 23.633 1.00 48.41 95 PRO A C 1
ATOM 753 O O . PRO A 1 95 ? 47.995 12.593 23.236 1.00 48.41 95 PRO A O 1
ATOM 756 N N . TYR A 1 96 ? 48.393 14.790 22.885 1.00 51.66 96 TYR A N 1
ATOM 757 C CA . TYR A 1 96 ? 48.984 14.736 21.554 1.00 51.66 96 TYR A CA 1
ATOM 758 C C . TYR A 1 96 ? 50.249 13.869 21.588 1.00 51.66 96 TYR A C 1
ATOM 760 O O . TYR A 1 96 ? 51.230 14.239 22.235 1.00 51.66 96 TYR A O 1
ATOM 768 N N . ILE A 1 97 ? 50.215 12.718 20.918 1.00 61.25 97 ILE A N 1
ATOM 769 C CA . ILE A 1 97 ? 51.412 11.931 20.624 1.00 61.25 97 ILE A CA 1
ATOM 770 C C . ILE A 1 97 ? 51.693 12.137 19.140 1.00 61.25 97 ILE A C 1
ATOM 772 O O . ILE A 1 97 ? 50.974 11.634 18.280 1.00 61.25 97 ILE A O 1
ATOM 776 N N . ASP A 1 98 ? 52.702 12.961 18.882 1.00 49.34 98 ASP A N 1
ATOM 777 C CA . ASP A 1 98 ? 53.415 13.032 17.615 1.00 49.34 98 ASP A CA 1
ATOM 778 C C . ASP A 1 98 ? 54.307 11.794 17.524 1.00 49.34 98 ASP A C 1
ATOM 780 O O . ASP A 1 98 ? 55.239 11.651 18.316 1.00 49.34 98 ASP A O 1
ATOM 784 N N . GLU A 1 99 ? 54.007 10.884 16.603 1.00 51.72 99 GLU A N 1
ATOM 785 C CA . GLU A 1 99 ? 54.987 9.893 16.181 1.00 51.72 99 GLU A CA 1
ATOM 786 C C . GLU A 1 99 ? 54.817 9.611 14.690 1.00 51.72 99 GLU A C 1
ATOM 788 O O . GLU A 1 99 ? 53.895 8.932 14.233 1.00 51.72 99 GLU A O 1
ATOM 793 N N . SER A 1 100 ? 55.732 10.212 13.937 1.00 48.28 100 SER A N 1
ATOM 794 C CA . SER A 1 100 ? 56.059 9.929 12.553 1.00 48.28 100 SER A CA 1
ATOM 795 C C . SER A 1 100 ? 56.112 8.426 12.295 1.00 48.28 100 SER A C 1
ATOM 797 O O . SER A 1 100 ? 56.852 7.696 12.952 1.00 48.28 100 SER A O 1
ATOM 799 N N . SER A 1 101 ? 55.384 7.957 11.289 1.00 46.31 101 SER A N 1
ATOM 800 C CA . SER A 1 101 ? 55.696 6.700 10.613 1.00 46.31 101 SER A CA 1
ATOM 801 C C . SER A 1 101 ? 55.220 6.794 9.177 1.00 46.31 101 SER A C 1
ATOM 803 O O . SER A 1 101 ? 54.045 6.690 8.840 1.00 46.31 101 SER A O 1
ATOM 805 N N . G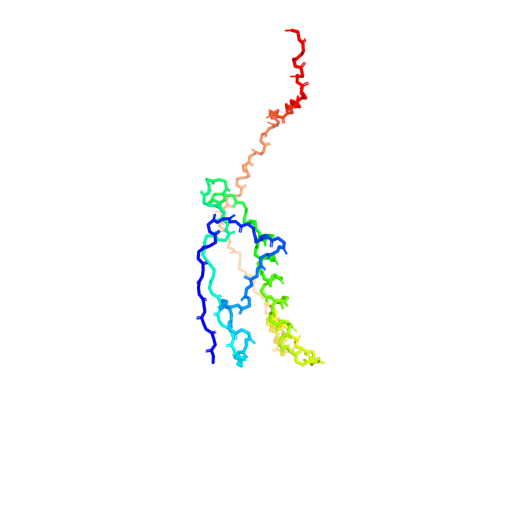LU A 1 102 ? 56.212 7.079 8.362 1.00 46.66 102 GLU A N 1
ATOM 806 C CA . GLU A 1 102 ? 56.235 7.109 6.917 1.00 46.66 102 GLU A CA 1
ATOM 807 C C . GLU A 1 102 ? 55.978 5.671 6.456 1.00 46.66 102 GLU A C 1
ATOM 809 O O . GLU A 1 102 ? 56.680 4.738 6.849 1.00 46.66 102 GLU A O 1
ATOM 814 N N . THR A 1 103 ? 54.918 5.449 5.691 1.00 43.31 103 THR A N 1
ATOM 815 C CA . THR A 1 103 ? 54.703 4.179 4.998 1.00 43.31 103 THR A CA 1
ATOM 816 C C . THR A 1 103 ? 54.237 4.518 3.595 1.00 43.31 103 THR A C 1
ATOM 818 O O . THR A 1 103 ? 53.054 4.738 3.349 1.00 43.31 103 THR A O 1
ATOM 821 N N . ASP A 1 104 ? 55.225 4.612 2.705 1.00 50.34 104 ASP A N 1
ATOM 822 C CA . ASP A 1 104 ? 55.058 4.514 1.261 1.00 50.34 104 ASP A CA 1
ATOM 823 C C . ASP A 1 104 ? 54.415 3.164 0.935 1.00 50.34 104 ASP A C 1
ATOM 825 O O . ASP A 1 104 ? 54.991 2.101 1.191 1.00 50.34 104 ASP A O 1
ATOM 829 N N . SER A 1 105 ? 53.231 3.198 0.336 1.00 53.97 105 SER A N 1
ATOM 830 C CA . SER A 1 105 ? 52.813 2.129 -0.561 1.00 53.97 105 SER A CA 1
ATOM 831 C C . SER A 1 105 ? 51.935 2.711 -1.657 1.00 53.97 105 SER A C 1
ATOM 833 O O . SER A 1 105 ? 50.802 3.125 -1.404 1.00 53.97 105 SER A O 1
ATOM 835 N N . ASP A 1 106 ? 52.504 2.733 -2.856 1.00 48.81 106 ASP A N 1
ATOM 836 C CA . ASP A 1 106 ? 51.886 3.104 -4.118 1.00 48.81 106 ASP A CA 1
ATOM 837 C C . ASP A 1 106 ? 50.554 2.375 -4.342 1.00 48.81 106 ASP A C 1
ATOM 839 O O . ASP A 1 106 ? 50.484 1.143 -4.371 1.00 48.81 106 ASP A O 1
ATOM 843 N N . ILE A 1 107 ? 49.493 3.142 -4.564 1.00 44.84 107 ILE A N 1
ATOM 844 C CA . ILE A 1 107 ? 48.306 2.674 -5.276 1.00 44.84 107 ILE A CA 1
ATOM 845 C C . ILE A 1 107 ? 47.862 3.816 -6.184 1.00 44.84 107 ILE A C 1
ATOM 847 O O . ILE A 1 107 ? 47.410 4.868 -5.736 1.00 44.84 107 ILE A O 1
ATOM 851 N N . GLU A 1 108 ? 48.079 3.587 -7.474 1.00 46.72 108 GLU A N 1
ATOM 852 C CA . GLU A 1 108 ? 47.770 4.485 -8.573 1.00 46.72 108 GLU A CA 1
ATOM 853 C C . GLU A 1 108 ? 46.265 4.769 -8.631 1.00 46.72 108 GLU A C 1
ATOM 855 O O . GLU A 1 108 ? 45.432 3.875 -8.791 1.00 46.72 108 GLU A O 1
ATOM 860 N N . GLU A 1 109 ? 45.923 6.048 -8.525 1.00 49.94 109 GLU A N 1
ATOM 861 C CA . GLU A 1 109 ? 44.640 6.585 -8.949 1.00 49.94 109 GLU A CA 1
ATOM 862 C C . GLU A 1 109 ? 44.710 6.792 -10.473 1.00 49.94 109 GLU A C 1
ATOM 864 O O . GLU A 1 109 ? 45.028 7.881 -10.951 1.00 49.94 109 GLU A O 1
ATOM 869 N N . GLU A 1 110 ? 44.467 5.738 -11.264 1.00 40.78 110 GLU A N 1
ATOM 870 C CA . GLU A 1 110 ? 44.273 5.907 -12.709 1.00 40.78 110 GLU A CA 1
ATOM 871 C C . GLU A 1 110 ? 42.808 6.259 -12.997 1.00 40.78 110 GLU A C 1
ATOM 873 O O . GLU A 1 110 ? 41.891 5.437 -13.049 1.00 40.78 110 GLU A O 1
ATOM 878 N N . ILE A 1 111 ? 42.617 7.563 -13.142 1.00 41.75 111 ILE A N 1
ATOM 879 C CA . ILE A 1 111 ? 41.427 8.253 -13.619 1.00 41.75 111 ILE A CA 1
ATOM 880 C C . ILE A 1 111 ? 40.998 7.647 -14.965 1.00 41.75 111 ILE A C 1
ATOM 882 O O . ILE A 1 111 ? 41.698 7.789 -15.966 1.00 41.75 111 ILE A O 1
ATOM 886 N N . CYS A 1 112 ? 39.818 7.023 -15.031 1.00 38.25 112 CYS A N 1
ATOM 887 C CA . CYS A 1 112 ? 39.209 6.696 -16.321 1.00 38.25 112 CYS A CA 1
ATOM 888 C C . CYS A 1 112 ? 38.816 8.005 -17.036 1.00 38.25 112 CYS A C 1
ATOM 890 O O . CYS A 1 112 ? 38.026 8.777 -16.483 1.00 38.25 112 CYS A O 1
ATOM 892 N N . PRO A 1 113 ? 39.324 8.281 -18.250 1.00 37.41 113 PRO A N 1
ATOM 893 C CA . PRO A 1 113 ? 39.018 9.515 -18.959 1.00 37.41 113 PRO A CA 1
ATOM 894 C C . PRO A 1 113 ? 37.550 9.522 -19.404 1.00 37.41 113 PRO A C 1
ATOM 896 O O . PRO A 1 113 ? 37.100 8.628 -20.122 1.00 37.41 113 PRO A O 1
ATOM 899 N N . LEU A 1 114 ? 36.805 10.560 -19.007 1.00 38.28 114 LEU A N 1
ATOM 900 C CA . LEU A 1 114 ? 35.546 10.925 -19.655 1.00 38.28 114 LEU A CA 1
ATOM 901 C C . LEU A 1 114 ? 35.879 11.369 -21.082 1.00 38.28 114 LEU A C 1
ATOM 903 O O . LEU A 1 114 ? 36.292 12.507 -21.299 1.00 38.28 114 LEU A O 1
ATOM 907 N N . ASN A 1 115 ? 35.755 10.446 -22.037 1.00 41.00 115 ASN A N 1
ATOM 908 C CA . ASN A 1 115 ? 35.762 10.805 -23.446 1.00 41.00 115 ASN A CA 1
ATOM 909 C C . ASN A 1 115 ? 34.428 11.457 -23.836 1.00 41.00 115 ASN A C 1
ATOM 911 O O . ASN A 1 115 ? 33.391 11.283 -23.194 1.00 41.00 115 ASN A O 1
ATOM 915 N N . GLU A 1 116 ? 34.547 12.291 -24.853 1.00 45.19 116 GLU A N 1
ATOM 916 C CA . GLU A 1 116 ? 33.609 13.305 -25.286 1.00 45.19 116 GLU A CA 1
ATOM 917 C C . GLU A 1 116 ? 32.324 12.746 -25.918 1.00 45.19 116 GLU A C 1
ATOM 919 O O . GLU A 1 116 ? 32.282 11.662 -26.492 1.00 45.19 116 GLU A O 1
ATOM 924 N N . GLU A 1 117 ? 31.282 13.570 -25.795 1.00 41.06 117 GLU A N 1
ATOM 925 C CA . GLU A 1 117 ? 30.106 13.732 -26.652 1.00 41.06 117 GLU A CA 1
ATOM 926 C C . GLU A 1 117 ? 29.801 12.680 -27.736 1.00 41.06 117 GLU A C 1
ATOM 928 O O . GLU A 1 117 ? 30.514 12.508 -28.722 1.00 41.06 117 GLU A O 1
ATOM 933 N N . SER A 1 118 ? 28.583 12.133 -27.673 1.00 38.81 118 SER A N 1
ATOM 934 C CA . SER A 1 118 ? 27.891 11.628 -28.860 1.00 38.81 118 SER A CA 1
ATOM 935 C C . SER A 1 118 ? 26.369 11.627 -28.656 1.00 38.81 118 SER A C 1
ATOM 937 O O . SER A 1 118 ? 25.774 10.648 -28.214 1.00 38.81 118 SER A O 1
ATOM 939 N N . ASN A 1 119 ? 25.754 12.755 -29.016 1.00 43.53 119 ASN A N 1
ATOM 940 C CA . ASN A 1 119 ? 24.497 12.877 -29.766 1.00 43.53 119 ASN A CA 1
ATOM 941 C C . ASN A 1 119 ? 23.338 11.910 -29.450 1.00 43.53 119 ASN A C 1
ATOM 943 O O . ASN A 1 119 ? 23.240 10.830 -30.031 1.00 43.53 119 ASN A O 1
ATOM 947 N N . PHE A 1 120 ? 22.329 12.397 -28.720 1.00 33.94 120 PHE A N 1
ATOM 948 C CA . PHE A 1 120 ? 20.941 12.033 -29.030 1.00 33.94 120 PHE A CA 1
ATOM 949 C C . PHE A 1 120 ? 19.986 13.190 -28.720 1.00 33.94 120 PHE A C 1
ATOM 951 O O . PHE A 1 120 ? 19.285 13.207 -27.711 1.00 33.94 120 PHE A O 1
ATOM 958 N N . VAL A 1 121 ? 19.950 14.173 -29.619 1.00 37.62 121 VAL A N 1
ATOM 959 C CA . VAL A 1 121 ? 18.766 15.017 -29.786 1.00 37.62 121 VAL A CA 1
ATOM 960 C C . VAL A 1 121 ? 18.051 14.483 -31.019 1.00 37.62 121 VAL A C 1
ATOM 962 O O . VAL A 1 121 ? 18.442 14.786 -32.138 1.00 37.62 121 VAL A O 1
ATOM 965 N N . ASN A 1 122 ? 17.031 13.652 -30.817 1.00 37.78 122 ASN A N 1
ATOM 966 C CA . ASN A 1 122 ? 16.021 13.399 -31.838 1.00 37.78 122 ASN A CA 1
ATOM 967 C C . ASN A 1 122 ? 14.672 13.841 -31.274 1.00 37.78 122 ASN A C 1
ATOM 969 O O . ASN A 1 122 ? 13.973 13.101 -30.584 1.00 37.78 122 ASN A O 1
ATOM 973 N N . GLU A 1 123 ? 14.357 15.100 -31.563 1.00 37.75 123 GLU A N 1
ATOM 974 C CA . GLU A 1 123 ? 13.018 15.672 -31.528 1.00 37.75 123 GLU A CA 1
ATOM 975 C C . GLU A 1 123 ? 12.195 14.994 -32.637 1.00 37.75 123 GLU A C 1
ATOM 977 O O . GLU A 1 123 ? 12.340 15.317 -33.814 1.00 37.75 123 GLU A O 1
ATOM 982 N N . ILE A 1 124 ? 11.351 14.021 -32.284 1.00 43.19 124 ILE A N 1
ATOM 983 C CA . ILE A 1 124 ? 10.307 13.526 -33.190 1.00 43.19 124 ILE A CA 1
ATOM 984 C C . ILE A 1 124 ? 9.058 14.357 -32.902 1.00 43.19 124 ILE A C 1
ATOM 986 O O . ILE A 1 124 ? 8.358 14.122 -31.919 1.00 43.19 124 ILE A O 1
ATOM 990 N N . LYS A 1 125 ? 8.822 15.368 -33.743 1.00 41.22 125 LYS A N 1
ATOM 991 C CA . LYS A 1 125 ? 7.548 16.087 -33.840 1.00 41.22 125 LYS A CA 1
ATOM 992 C C . LYS A 1 125 ? 6.645 15.403 -34.864 1.00 41.22 125 LYS A C 1
ATOM 994 O O . LYS A 1 125 ? 7.101 14.974 -35.922 1.00 41.22 125 LYS A O 1
ATOM 999 N N . ASP A 1 126 ? 5.372 15.337 -34.497 1.00 39.00 126 ASP A N 1
ATOM 1000 C CA . ASP A 1 126 ? 4.265 14.648 -35.152 1.00 39.00 126 ASP A CA 1
ATOM 1001 C C . ASP A 1 126 ? 4.102 14.933 -36.652 1.00 39.00 126 ASP A C 1
ATOM 1003 O O . ASP A 1 126 ? 4.052 16.082 -37.095 1.00 39.00 126 ASP A O 1
ATOM 1007 N N . GLY A 1 127 ? 3.905 13.858 -37.418 1.00 37.22 127 GLY A N 1
ATOM 1008 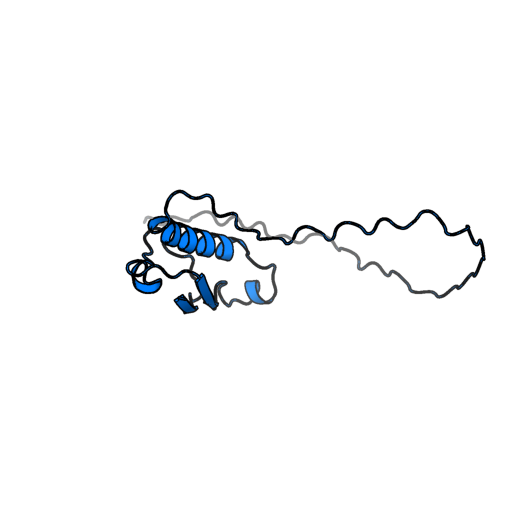C CA . GLY A 1 127 ? 3.348 13.891 -38.765 1.00 37.22 127 GLY A CA 1
ATOM 1009 C C . GLY A 1 127 ? 1.874 13.491 -38.743 1.00 37.22 127 GLY A C 1
ATOM 1010 O O . GLY A 1 127 ? 1.551 12.305 -38.743 1.00 37.22 127 GLY A O 1
ATOM 1011 N N . THR A 1 128 ? 0.979 14.478 -38.751 1.00 38.16 128 THR A N 1
ATOM 1012 C CA . THR A 1 128 ? -0.444 14.298 -39.074 1.00 38.16 128 THR A CA 1
ATOM 1013 C C . THR A 1 128 ? -0.578 14.000 -40.567 1.00 38.16 128 THR A C 1
ATOM 1015 O O . THR A 1 128 ? -0.226 14.837 -41.396 1.00 38.16 128 THR A O 1
ATOM 1018 N N . VAL A 1 129 ? -1.103 12.825 -40.920 1.00 38.75 129 VAL A N 1
ATOM 1019 C CA . VAL A 1 129 ? -1.526 12.498 -42.289 1.00 38.75 129 VAL A CA 1
ATOM 1020 C C . VAL A 1 129 ? -3.010 12.829 -42.437 1.00 38.75 129 VAL A C 1
ATOM 1022 O O . VAL A 1 129 ? -3.862 12.206 -41.807 1.00 38.75 129 VAL A O 1
ATOM 1025 N N . THR A 1 130 ? -3.310 13.797 -43.299 1.00 39.75 130 THR A N 1
ATOM 1026 C CA . THR A 1 130 ? -4.603 13.955 -43.972 1.00 39.75 130 THR A CA 1
ATOM 1027 C C . THR A 1 130 ? -4.363 13.910 -45.478 1.00 39.75 130 THR A C 1
ATOM 1029 O O . THR A 1 130 ? -3.455 14.567 -45.987 1.00 39.75 130 THR A O 1
ATOM 1032 N N . GLY A 1 131 ? -5.179 13.120 -46.174 1.00 39.00 131 GLY A N 1
ATOM 1033 C CA . GLY A 1 131 ? -5.162 12.939 -47.624 1.00 39.00 131 GLY A CA 1
ATOM 1034 C C . GLY A 1 131 ? -5.949 11.706 -48.014 1.00 39.00 131 GLY A C 1
ATOM 1035 O O . GLY A 1 131 ? -5.343 10.617 -47.972 1.00 39.00 131 GLY A O 1
#

Radius of gyration: 26.97 Å; chains: 1; bounding box: 71×24×75 Å

Organism: NCBI:txid158383

Secondary structure (DSSP, 8-state):
-EEEEEE-TTPPPPTT---HHHHTTTS--S-EEEEEE--S---HHHHHS---THHHHHHHHHHHHHHHTT--S------SSPPPP------S---------------------------------------

Sequence (131 aa):
ICASTWNVGGRVPPDDLDLDGWLDVDDPAHVYVIGLQDIIPLNAGNIFGAEDRRRVSIWENRILRTLKKILPATKFRCYNDPPPPSRFKTSEDAPYIDESSETDSDIEEEICPLNEESNFVNEIKDGTVTG

InterPro domains:
  IPR000300 Inositol polyphosphate-related phosphatase [PF22669] (5-73)
  IPR036691 Endonuclease/exonuclease/phosphatase superfamily [G3DSA:3.60.10.10] (1-96)
  IPR036691 Endonuclease/exonuclease/phosphatase superfamily [SSF56219] (4-73)
  IPR045849 Inositol polyphosphate 5-phosphatase, plant [PTHR45666] (1-75)